Protein AF-W6NGC0-F1 (afdb_monomer_lite)

InterPro domains:
  IPR055510 Domain of unknown function DUF7083 [PF23309] (3-49)

Sequence (154 aa):
MGEAKKTRLLVAALDAASHTRFVRHILPKEPRDLNWTDTVETLKTLLGTKKSVFRRRFECFRTNFSPNEDIDNFVNLLMARALKANFKDIRKDTLECLALVFAFQAPELADYRVRFLRKLDEDERTTVDDLAREYHAWKSVKDDSKIVEAANSP

Radius of gyration: 22.55 Å; chains: 1; bounding box: 47×44×61 Å

pLDDT: mean 93.12, std 5.52, range [62.03, 98.12]

Structure (mmCIF, N/CA/C/O backbone):
data_AF-W6NGC0-F1
#
_entry.id   AF-W6NGC0-F1
#
loop_
_atom_site.group_PDB
_atom_site.id
_atom_site.type_symbol
_atom_site.label_atom_id
_atom_site.label_alt_id
_atom_site.label_comp_id
_atom_site.label_asym_id
_atom_site.label_entity_id
_atom_site.label_seq_id
_atom_site.pdbx_PDB_ins_code
_atom_site.Cartn_x
_atom_site.Cartn_y
_atom_site.Cartn_z
_atom_site.occupancy
_atom_site.B_iso_or_equiv
_atom_site.auth_seq_id
_atom_site.auth_comp_id
_atom_site.auth_asym_id
_atom_site.auth_atom_id
_atom_site.pdbx_PDB_model_num
ATOM 1 N N . MET A 1 1 ? -16.955 8.806 32.583 1.00 62.19 1 MET A N 1
ATOM 2 C CA . MET A 1 1 ? -17.347 7.407 32.280 1.00 62.19 1 MET A CA 1
ATOM 3 C C . MET A 1 1 ? -16.136 6.517 32.525 1.00 62.19 1 MET A C 1
ATOM 5 O O . MET A 1 1 ? -15.090 6.847 31.992 1.00 62.19 1 MET A O 1
ATOM 9 N N . GLY A 1 2 ? -16.230 5.467 33.350 1.00 86.94 2 GLY A N 1
ATOM 10 C CA . GLY A 1 2 ? -15.073 4.605 33.650 1.00 86.94 2 GLY A CA 1
ATOM 11 C C . GLY A 1 2 ? -14.610 3.787 32.438 1.00 86.94 2 GLY A C 1
ATOM 12 O O . GLY A 1 2 ? -15.443 3.387 31.620 1.00 86.94 2 GLY A O 1
ATOM 13 N N . GLU A 1 3 ? -13.306 3.521 32.328 1.00 86.88 3 GLU A N 1
ATOM 14 C CA . GLU A 1 3 ? -12.702 2.849 31.164 1.00 86.88 3 GLU A CA 1
ATOM 15 C C . GLU A 1 3 ? -13.341 1.493 30.854 1.00 86.88 3 GLU A C 1
ATOM 17 O O . GLU A 1 3 ? -13.727 1.249 29.716 1.00 86.88 3 GLU A O 1
ATOM 22 N N . ALA A 1 4 ? -13.610 0.666 31.868 1.00 87.75 4 ALA A N 1
ATOM 23 C CA . ALA A 1 4 ? -14.286 -0.619 31.679 1.00 87.75 4 ALA A CA 1
ATOM 24 C C . ALA A 1 4 ? -15.688 -0.485 31.049 1.00 87.75 4 ALA A C 1
ATOM 26 O O . ALA A 1 4 ? -16.156 -1.373 30.338 1.00 87.75 4 ALA A O 1
ATOM 27 N N . LYS A 1 5 ? -16.411 0.616 31.306 1.00 90.62 5 LYS A N 1
ATOM 28 C CA . LYS A 1 5 ? -17.697 0.890 30.638 1.00 90.62 5 LYS A CA 1
ATOM 29 C C . LYS A 1 5 ? -17.472 1.311 29.182 1.00 90.62 5 LYS A C 1
ATOM 31 O O . LYS A 1 5 ? -18.233 0.896 28.317 1.00 90.62 5 LYS A O 1
ATOM 36 N N . LYS A 1 6 ? -16.419 2.085 28.907 1.00 92.56 6 LYS A N 1
ATOM 37 C CA . LYS A 1 6 ? -16.023 2.508 27.554 1.00 92.56 6 LYS A CA 1
ATOM 38 C C . LYS A 1 6 ? -15.643 1.319 26.674 1.00 92.56 6 LYS A C 1
ATOM 40 O O . LYS A 1 6 ? -16.157 1.212 25.566 1.00 92.56 6 LYS A O 1
ATOM 45 N N . THR A 1 7 ? -14.838 0.399 27.198 1.00 93.69 7 THR A N 1
ATOM 46 C CA . THR A 1 7 ? -14.450 -0.836 26.507 1.00 93.69 7 THR A CA 1
ATOM 47 C C . THR A 1 7 ? -15.666 -1.687 26.157 1.00 93.69 7 THR A C 1
ATOM 49 O O . THR A 1 7 ? -15.845 -2.057 25.001 1.00 93.69 7 THR A O 1
ATOM 52 N N . ARG A 1 8 ? -16.567 -1.919 27.123 1.00 92.25 8 ARG A N 1
ATOM 53 C CA . ARG A 1 8 ? -17.801 -2.689 26.890 1.00 92.25 8 ARG A CA 1
ATOM 54 C C . ARG A 1 8 ? -18.704 -2.060 25.831 1.00 92.25 8 ARG A C 1
ATOM 56 O O . ARG A 1 8 ? -19.224 -2.782 24.991 1.00 92.25 8 ARG A O 1
ATOM 63 N N . LEU A 1 9 ? -18.870 -0.734 25.848 1.00 94.25 9 LEU A N 1
ATOM 64 C CA . LEU A 1 9 ? -19.663 -0.040 24.827 1.00 94.25 9 LEU A CA 1
ATOM 65 C C . LEU A 1 9 ? -19.036 -0.147 23.433 1.00 94.25 9 LEU A C 1
ATOM 67 O O . LEU A 1 9 ? -19.767 -0.339 22.470 1.00 94.25 9 LEU A O 1
ATOM 71 N N . LEU A 1 10 ? -17.706 -0.066 23.318 1.00 94.75 10 LEU A N 1
ATOM 72 C CA . LEU A 1 10 ? -17.019 -0.244 22.036 1.00 94.75 10 LEU A CA 1
ATOM 73 C C . LEU A 1 10 ? -17.232 -1.653 21.471 1.00 94.75 10 LEU A C 1
ATOM 75 O O . LEU A 1 10 ? -17.567 -1.790 20.299 1.00 94.75 10 LEU A O 1
ATOM 79 N N . VAL A 1 11 ? -17.075 -2.689 22.300 1.00 94.50 11 VAL A N 1
ATOM 80 C CA . VAL A 1 11 ? -17.291 -4.083 21.876 1.00 94.50 11 VAL A CA 1
ATOM 81 C C . VAL A 1 11 ? -18.755 -4.328 21.499 1.00 94.50 11 VAL A C 1
ATOM 83 O O . VAL A 1 11 ? -19.024 -4.989 20.502 1.00 94.50 11 VAL A O 1
ATOM 86 N N . ALA A 1 12 ? -19.704 -3.758 22.248 1.00 94.38 12 ALA A N 1
ATOM 87 C CA . ALA A 1 12 ? -21.133 -3.881 21.960 1.00 94.38 12 ALA A CA 1
ATOM 88 C C . ALA A 1 12 ? -21.572 -3.149 20.678 1.00 94.38 12 ALA A C 1
ATOM 90 O O . ALA A 1 12 ? -22.610 -3.481 20.117 1.00 94.38 12 ALA A O 1
ATOM 91 N N . ALA A 1 13 ? -20.800 -2.162 20.213 1.00 95.50 13 ALA A N 1
ATOM 92 C CA . ALA A 1 13 ? -21.075 -1.432 18.976 1.00 95.50 13 ALA A CA 1
ATOM 93 C C . ALA A 1 13 ? -20.630 -2.186 17.708 1.00 95.50 13 ALA A C 1
ATOM 95 O O . ALA A 1 13 ? -20.904 -1.727 16.600 1.00 95.50 13 ALA A O 1
ATOM 96 N N . LEU A 1 14 ? -19.925 -3.313 17.851 1.00 95.25 14 LEU A N 1
ATOM 97 C CA . LEU A 1 14 ? -19.519 -4.141 16.720 1.00 95.25 14 LEU A CA 1
ATOM 98 C C . LEU A 1 14 ? -20.733 -4.850 16.115 1.00 95.25 14 LEU A C 1
ATOM 100 O O . LEU A 1 14 ? -21.579 -5.382 16.833 1.00 95.25 14 LEU A O 1
ATOM 104 N N . ASP A 1 15 ? -20.777 -4.930 14.786 1.00 96.00 15 ASP A N 1
ATOM 105 C CA . ASP A 1 15 ? -21.718 -5.819 14.110 1.00 96.00 15 ASP A CA 1
ATOM 106 C C . ASP A 1 15 ? -21.440 -7.292 14.472 1.00 96.00 15 ASP A C 1
ATOM 108 O O . ASP A 1 15 ? -20.358 -7.651 14.949 1.00 96.00 15 ASP A O 1
ATOM 112 N N . ALA A 1 16 ? -22.411 -8.172 14.223 1.00 96.31 16 ALA A N 1
ATOM 113 C CA . ALA A 1 16 ? -22.324 -9.577 14.617 1.00 96.31 16 ALA A CA 1
ATOM 114 C C . ALA A 1 16 ? -21.097 -10.311 14.034 1.00 96.31 16 ALA A C 1
ATOM 116 O O . ALA A 1 16 ? -20.497 -11.152 14.716 1.00 96.31 16 ALA A O 1
ATOM 117 N N . ALA A 1 17 ? -20.691 -9.994 12.799 1.00 95.50 17 ALA A N 1
ATOM 118 C CA . ALA A 1 17 ? -19.551 -10.632 12.147 1.00 95.50 17 ALA A CA 1
ATOM 119 C C . ALA A 1 17 ? -18.226 -10.142 12.750 1.00 95.50 17 ALA A C 1
ATOM 121 O O . ALA A 1 17 ? -17.364 -10.954 13.107 1.00 95.50 17 ALA A O 1
ATOM 122 N N . SER A 1 18 ? -18.089 -8.828 12.933 1.00 95.12 18 SER A N 1
ATOM 123 C CA . SER A 1 18 ? -16.942 -8.194 13.585 1.00 95.12 18 SER A CA 1
ATOM 124 C C . SER A 1 18 ? -16.792 -8.654 15.036 1.00 95.12 18 SER A C 1
ATOM 126 O O . SER A 1 18 ? -15.690 -9.018 15.450 1.00 95.12 18 SER A O 1
ATOM 128 N N . HIS A 1 19 ? -17.895 -8.730 15.786 1.00 95.88 19 HIS A N 1
ATOM 129 C CA . HIS A 1 19 ? -17.912 -9.227 17.160 1.00 95.88 19 HIS A CA 1
ATOM 130 C C . HIS A 1 19 ? -17.465 -10.692 17.237 1.00 95.88 19 HIS A C 1
ATOM 132 O O . HIS A 1 19 ? -16.584 -11.034 18.022 1.00 95.88 19 HIS A O 1
ATOM 138 N N . THR A 1 20 ? -18.007 -11.563 16.379 1.00 95.81 20 THR A N 1
ATOM 139 C CA . THR A 1 20 ? -17.611 -12.981 16.324 1.00 95.81 20 THR A CA 1
ATOM 140 C C . THR A 1 20 ? -16.119 -13.133 16.037 1.00 95.81 20 THR A C 1
ATOM 142 O O . THR A 1 20 ? -15.432 -13.932 16.676 1.00 95.81 20 THR A O 1
ATOM 145 N N . ARG A 1 21 ? -15.592 -12.352 15.088 1.00 95.81 21 ARG A N 1
ATOM 146 C CA . ARG A 1 21 ? -14.167 -12.366 14.747 1.00 95.81 21 ARG A CA 1
ATOM 147 C C . ARG A 1 21 ? -13.300 -11.856 15.899 1.00 95.81 21 ARG A C 1
ATOM 149 O O . ARG A 1 21 ? -12.252 -12.442 16.151 1.00 95.81 21 ARG A O 1
ATOM 156 N N . PHE A 1 22 ? -13.748 -10.817 16.601 1.00 96.50 22 PHE A N 1
ATOM 157 C CA . PHE A 1 22 ? -13.085 -10.283 17.788 1.00 96.50 22 PHE A CA 1
ATOM 158 C C . PHE A 1 22 ? -13.010 -11.321 18.910 1.00 96.50 22 PHE A C 1
ATOM 160 O O . PHE A 1 22 ? -11.909 -11.659 19.333 1.00 96.50 22 PHE A O 1
ATOM 167 N N . VAL A 1 23 ? -14.145 -11.903 19.315 1.00 95.75 23 VAL A N 1
ATOM 168 C CA . VAL A 1 23 ? -14.203 -12.914 20.387 1.00 95.75 23 VAL A CA 1
ATOM 169 C C . VAL A 1 23 ? -13.328 -14.125 20.065 1.00 95.75 23 VAL A C 1
ATOM 171 O O . VAL A 1 23 ? -12.592 -14.588 20.927 1.00 95.75 23 VAL A O 1
ATOM 174 N N . ARG A 1 24 ? -13.342 -14.612 18.816 1.00 96.25 24 ARG A N 1
ATOM 175 C CA . ARG A 1 24 ? -12.481 -15.733 18.397 1.00 96.25 24 ARG A CA 1
ATOM 176 C C . ARG A 1 24 ? -10.991 -15.403 18.466 1.00 96.25 24 ARG A C 1
ATOM 178 O O . ARG A 1 24 ? -10.200 -16.287 18.769 1.00 96.25 24 ARG A O 1
ATOM 185 N N . HIS A 1 25 ? -10.605 -14.167 18.156 1.00 95.44 25 HIS A N 1
ATOM 186 C CA . HIS A 1 25 ? -9.200 -13.761 18.129 1.00 95.44 25 HIS A CA 1
ATOM 187 C C . HIS A 1 25 ? -8.589 -13.627 19.527 1.00 95.44 25 HIS A C 1
ATOM 189 O O . HIS A 1 25 ? -7.397 -13.854 19.688 1.00 95.44 25 HIS A O 1
ATOM 195 N N . ILE A 1 26 ? -9.395 -13.261 20.525 1.00 96.00 26 ILE A N 1
ATOM 196 C CA . ILE A 1 26 ? -8.915 -13.013 21.893 1.00 96.00 26 ILE A CA 1
ATOM 197 C C . ILE A 1 26 ? -8.898 -14.271 22.767 1.00 96.00 26 ILE A C 1
ATOM 199 O O . ILE A 1 26 ? -8.437 -14.205 23.906 1.00 96.00 26 ILE A O 1
ATOM 203 N N . LEU A 1 27 ? -9.385 -15.408 22.254 1.00 96.12 27 LEU A N 1
ATOM 204 C CA . LEU A 1 27 ? -9.376 -16.674 22.980 1.00 96.12 27 LEU A CA 1
ATOM 205 C C . LEU A 1 27 ? -7.963 -16.999 23.502 1.00 96.12 27 LEU A C 1
ATOM 207 O O . LEU A 1 27 ? -6.981 -16.797 22.785 1.00 96.12 27 LEU A O 1
ATOM 211 N N . PRO A 1 28 ? -7.844 -17.517 24.739 1.00 95.69 28 PRO A N 1
ATOM 212 C CA . PRO A 1 28 ? -8.928 -17.969 25.620 1.00 95.69 28 PRO A CA 1
ATOM 213 C C . PRO A 1 28 ? -9.582 -16.867 26.483 1.00 95.69 28 PRO A C 1
ATOM 215 O O . PRO A 1 28 ? -10.416 -17.197 27.319 1.00 95.69 28 PRO A O 1
ATOM 218 N N . LYS A 1 29 ? -9.218 -15.586 26.321 1.00 95.56 29 LYS A N 1
ATOM 219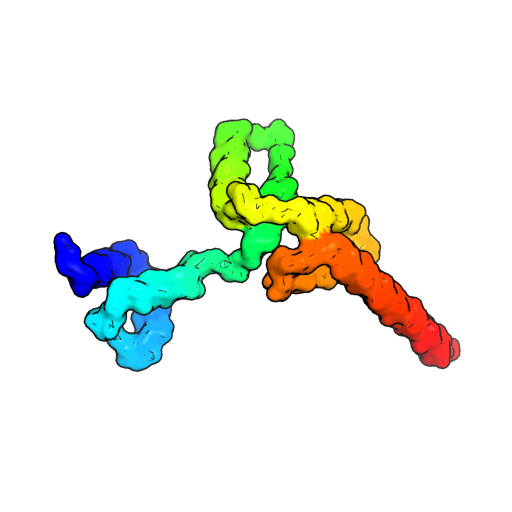 C CA . LYS A 1 29 ? -9.797 -14.472 27.096 1.00 95.56 29 LYS A CA 1
ATOM 220 C C . LYS A 1 29 ? -11.224 -14.148 26.647 1.00 95.56 29 LYS A C 1
ATOM 222 O O . LYS A 1 29 ? -11.596 -14.375 25.495 1.00 95.56 29 LYS A O 1
ATOM 227 N N . GLU A 1 30 ? -11.993 -13.522 27.529 1.00 92.88 30 GLU A N 1
ATOM 228 C CA . GLU A 1 30 ? -13.276 -12.905 27.206 1.00 92.88 30 GLU A CA 1
ATOM 229 C C . GLU A 1 30 ? -13.145 -11.387 26.984 1.00 92.88 30 GLU A C 1
ATOM 231 O O . GLU A 1 30 ? -12.229 -10.749 27.508 1.00 92.88 30 GLU A O 1
ATOM 236 N N . PRO A 1 31 ? -14.097 -10.739 26.280 1.00 90.88 31 PRO A N 1
ATOM 237 C CA . PRO A 1 31 ? -14.080 -9.286 26.088 1.00 90.88 31 PRO A CA 1
ATOM 238 C C . PRO A 1 31 ? -14.008 -8.466 27.380 1.00 90.88 31 PRO A C 1
ATOM 240 O O . PRO A 1 31 ? -13.518 -7.339 27.370 1.00 90.88 31 PRO A O 1
ATOM 243 N N . ARG A 1 32 ? -14.516 -9.012 28.493 1.00 90.06 32 ARG A N 1
ATOM 244 C CA . ARG A 1 32 ? -14.494 -8.358 29.808 1.00 90.06 32 ARG A CA 1
ATOM 245 C C . ARG A 1 32 ? -13.102 -8.335 30.448 1.00 90.06 32 ARG A C 1
ATOM 247 O O . ARG A 1 32 ? -12.884 -7.523 31.343 1.00 90.06 32 ARG A O 1
ATOM 254 N N . ASP A 1 33 ? -12.199 -9.198 29.985 1.00 91.88 33 ASP A N 1
ATOM 255 C CA . ASP A 1 33 ? -10.844 -9.357 30.521 1.00 91.88 33 ASP A CA 1
ATOM 256 C C . ASP A 1 33 ? -9.849 -8.381 29.875 1.00 91.88 33 ASP A C 1
ATOM 258 O O . ASP A 1 33 ? -8.716 -8.243 30.334 1.00 91.88 33 ASP A O 1
ATOM 262 N N . LEU A 1 34 ? -10.252 -7.706 28.794 1.00 93.69 34 LEU A N 1
ATOM 263 C CA . LEU A 1 34 ? -9.422 -6.748 28.071 1.00 93.69 34 LEU A CA 1
ATOM 264 C C . LEU A 1 34 ? -9.618 -5.333 28.616 1.00 93.69 34 LEU A C 1
ATOM 266 O O . LEU A 1 34 ? -10.736 -4.868 28.855 1.00 93.69 34 LEU A O 1
ATOM 270 N N . ASN A 1 35 ? -8.512 -4.603 28.744 1.00 94.38 35 ASN A N 1
ATOM 271 C CA . ASN A 1 35 ? -8.553 -3.166 28.990 1.00 94.38 35 ASN A CA 1
ATOM 272 C C . ASN A 1 35 ? -8.861 -2.398 27.683 1.00 94.38 35 ASN A C 1
ATOM 274 O O . ASN A 1 35 ? -9.006 -2.978 26.601 1.00 94.38 35 ASN A O 1
ATOM 278 N N . TRP A 1 36 ? -9.006 -1.074 27.781 1.00 94.38 36 TRP A N 1
ATOM 279 C CA . TRP A 1 36 ? -9.294 -0.219 26.625 1.00 94.38 36 TRP A CA 1
ATOM 280 C C . TRP A 1 36 ? -8.219 -0.311 25.532 1.00 94.38 36 TRP A C 1
ATOM 282 O O . TRP A 1 36 ? -8.554 -0.488 24.361 1.00 94.38 36 TRP A O 1
ATOM 292 N N . THR A 1 37 ? -6.946 -0.210 25.911 1.00 95.81 37 THR A N 1
ATOM 293 C CA . THR A 1 37 ? -5.799 -0.233 24.996 1.00 95.81 37 THR A CA 1
ATOM 294 C C . THR A 1 37 ? -5.736 -1.546 24.222 1.00 95.81 37 THR A C 1
ATOM 296 O O . THR A 1 37 ? -5.770 -1.513 22.991 1.00 95.81 37 THR A O 1
ATOM 299 N N . ASP A 1 38 ? -5.770 -2.684 24.919 1.00 95.19 38 ASP A N 1
ATOM 300 C CA . ASP A 1 38 ? -5.695 -4.018 24.311 1.00 95.19 38 ASP A CA 1
ATOM 301 C C . ASP A 1 38 ? -6.882 -4.266 23.367 1.00 95.19 38 ASP A C 1
ATOM 303 O O . ASP A 1 38 ? -6.735 -4.839 22.284 1.00 95.19 38 ASP A O 1
ATOM 307 N N . THR A 1 39 ? -8.076 -3.799 23.753 1.00 95.75 39 THR A N 1
ATOM 308 C CA . THR A 1 39 ? -9.284 -3.908 22.922 1.00 95.75 39 THR A CA 1
ATOM 309 C C . THR A 1 39 ? -9.136 -3.103 21.636 1.00 95.75 39 TH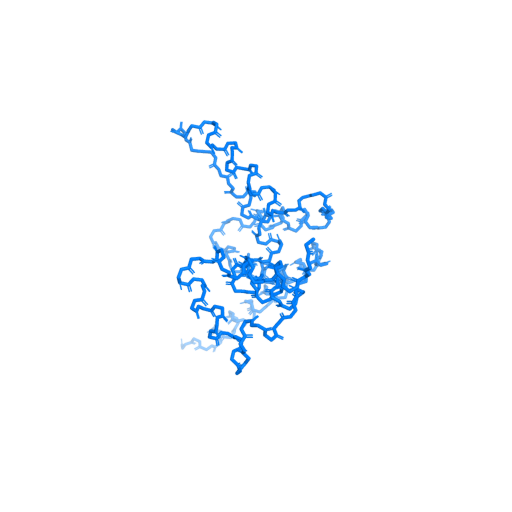R A C 1
ATOM 311 O O . THR A 1 39 ? -9.398 -3.616 20.548 1.00 95.75 39 THR A O 1
ATOM 314 N N . VAL A 1 40 ? -8.702 -1.843 21.738 1.00 95.06 40 VAL A N 1
ATOM 315 C CA . VAL A 1 40 ? -8.507 -0.971 20.573 1.00 95.06 40 VAL A CA 1
ATOM 316 C C . VAL A 1 40 ? -7.420 -1.520 19.654 1.00 95.06 40 VAL A C 1
ATOM 318 O O . VAL A 1 40 ? -7.597 -1.502 18.437 1.00 95.06 40 VAL A O 1
ATOM 321 N N . GLU A 1 41 ? -6.313 -2.015 20.200 1.00 94.69 41 GLU A N 1
ATOM 322 C CA . GLU A 1 41 ? -5.230 -2.610 19.416 1.00 94.69 41 GLU A CA 1
ATOM 323 C C . GLU A 1 41 ? -5.687 -3.877 18.690 1.00 94.69 41 GLU A C 1
ATOM 325 O O . GLU A 1 41 ? -5.499 -4.000 17.480 1.00 94.69 41 GLU A O 1
ATOM 330 N N . THR A 1 42 ? -6.407 -4.761 19.381 1.00 95.12 42 THR A N 1
ATOM 331 C CA . THR A 1 42 ? -6.995 -5.959 18.771 1.00 95.12 42 THR A CA 1
ATOM 332 C C . THR A 1 42 ? -7.939 -5.599 17.622 1.00 95.12 42 THR A C 1
ATOM 334 O O . THR A 1 42 ? -7.864 -6.171 16.532 1.00 95.12 42 THR A O 1
ATOM 337 N N . LEU A 1 43 ? -8.816 -4.613 17.827 1.00 94.88 43 LEU A N 1
ATOM 338 C CA . LEU A 1 43 ? -9.740 -4.159 16.789 1.00 94.88 43 LEU A CA 1
ATOM 339 C C . LEU A 1 43 ? -9.012 -3.510 15.610 1.00 94.88 43 LEU A C 1
ATOM 341 O O . LEU A 1 43 ? -9.377 -3.770 14.464 1.00 94.88 43 LEU A O 1
ATOM 345 N N . LYS A 1 44 ? -7.953 -2.728 15.852 1.00 92.25 44 LYS A N 1
ATOM 346 C CA . LYS A 1 44 ? -7.088 -2.200 14.785 1.00 92.25 44 LYS A CA 1
ATOM 347 C C . LYS A 1 44 ? -6.435 -3.326 13.987 1.00 92.25 44 LYS A C 1
ATOM 349 O O . LYS A 1 44 ? -6.399 -3.243 12.766 1.00 92.25 44 LYS A O 1
ATOM 354 N N . THR A 1 45 ? -5.985 -4.392 14.633 1.00 90.81 45 THR A N 1
ATOM 355 C CA . THR A 1 45 ? -5.393 -5.549 13.946 1.00 90.81 45 THR A CA 1
ATOM 356 C C . THR A 1 45 ? -6.419 -6.305 13.096 1.00 90.81 45 THR A C 1
ATOM 358 O O . THR A 1 45 ? -6.120 -6.746 11.983 1.00 90.81 45 THR A O 1
ATOM 361 N N . LEU A 1 46 ? -7.654 -6.448 13.583 1.00 92.56 46 LEU A N 1
ATOM 362 C CA . LEU A 1 46 ? -8.698 -7.207 12.889 1.00 92.56 46 LEU A CA 1
ATOM 363 C C . LEU A 1 46 ? -9.385 -6.426 11.765 1.00 92.56 46 LEU A C 1
ATOM 365 O O . LEU A 1 46 ? -9.651 -6.998 10.699 1.00 92.56 46 LEU A O 1
ATOM 369 N N . LEU A 1 47 ? -9.700 -5.158 12.024 1.00 89.06 47 LEU A N 1
ATOM 370 C CA . LEU A 1 47 ? -10.543 -4.301 11.184 1.00 89.06 47 LEU A CA 1
ATOM 371 C C . LEU A 1 47 ? -9.750 -3.191 10.487 1.00 89.06 47 LEU A C 1
ATOM 373 O O . LEU A 1 47 ? -10.240 -2.581 9.538 1.00 89.06 47 LEU A O 1
ATOM 377 N N . GLY A 1 48 ? -8.534 -2.908 10.952 1.00 85.88 48 GLY A N 1
ATOM 378 C CA . GLY A 1 48 ? -7.661 -1.923 10.335 1.00 85.88 48 GLY A CA 1
ATOM 379 C C . GLY A 1 48 ? -7.164 -2.362 8.963 1.00 85.88 48 GLY A C 1
ATOM 380 O O . GLY A 1 48 ? -7.221 -3.525 8.557 1.00 85.88 48 GLY A O 1
ATOM 381 N N . THR A 1 49 ? -6.661 -1.384 8.216 1.00 84.81 49 THR A N 1
ATOM 382 C CA . THR A 1 49 ? -6.073 -1.639 6.903 1.00 84.81 49 THR A CA 1
ATOM 383 C C . THR A 1 49 ? -4.782 -2.441 7.044 1.00 84.81 49 THR A C 1
ATOM 385 O O . THR A 1 49 ? -3.873 -2.044 7.765 1.00 84.81 49 THR A O 1
ATOM 388 N N . LYS A 1 50 ? -4.674 -3.540 6.292 1.00 84.75 50 LYS A N 1
ATOM 389 C CA . LYS A 1 50 ? -3.425 -4.306 6.159 1.00 84.75 50 LYS A CA 1
ATOM 390 C C . LYS A 1 50 ? -2.442 -3.685 5.164 1.00 84.75 50 LYS A C 1
ATOM 392 O O . LYS A 1 50 ? -1.318 -4.151 5.041 1.00 84.75 50 LYS A O 1
ATOM 397 N N . LYS A 1 51 ? -2.871 -2.669 4.407 1.00 88.56 51 LYS A N 1
ATOM 398 C CA . LYS A 1 51 ? -2.013 -1.991 3.427 1.00 88.56 51 LYS A CA 1
ATOM 399 C C . LYS A 1 51 ? -0.993 -1.131 4.159 1.00 88.56 51 LYS A C 1
ATOM 401 O O . LYS A 1 51 ? -1.404 -0.370 5.037 1.00 88.56 51 LYS A O 1
ATOM 406 N N . SER A 1 52 ? 0.269 -1.179 3.744 1.00 89.25 52 SER A N 1
ATOM 407 C CA . SER A 1 52 ? 1.320 -0.267 4.210 1.00 89.25 52 SER A CA 1
ATOM 408 C C . SER A 1 52 ? 0.943 1.203 3.967 1.00 89.25 52 SER A C 1
ATOM 410 O O . SER A 1 52 ? 0.044 1.522 3.175 1.00 89.25 52 SER A O 1
ATOM 412 N N . VAL A 1 53 ? 1.630 2.128 4.640 1.00 89.75 53 VAL A N 1
ATOM 413 C CA . VAL A 1 53 ? 1.474 3.568 4.378 1.00 89.75 53 VAL A CA 1
ATOM 414 C C . VAL A 1 53 ? 1.826 3.880 2.921 1.00 89.75 53 VAL A C 1
ATOM 416 O O . VAL A 1 53 ? 1.071 4.585 2.245 1.00 89.75 53 VAL A O 1
ATOM 419 N N . PHE A 1 54 ? 2.921 3.305 2.414 1.00 90.69 54 PHE A N 1
ATOM 420 C CA . PHE A 1 54 ? 3.350 3.472 1.029 1.00 90.69 54 PHE A CA 1
ATOM 421 C C . PHE A 1 54 ? 2.264 3.037 0.039 1.00 90.69 54 PHE A C 1
ATOM 423 O O . PHE A 1 54 ? 1.888 3.804 -0.850 1.00 90.69 54 PHE A O 1
ATOM 430 N N . ARG A 1 55 ? 1.674 1.852 0.230 1.00 91.31 55 ARG A N 1
ATOM 431 C CA . ARG A 1 55 ? 0.629 1.333 -0.657 1.00 91.31 55 ARG A CA 1
ATOM 432 C C . ARG A 1 55 ? -0.591 2.247 -0.707 1.00 91.31 55 ARG A C 1
ATOM 434 O O . ARG A 1 55 ? -1.160 2.443 -1.779 1.00 91.31 55 ARG A O 1
ATOM 441 N N . ARG A 1 56 ? -0.984 2.833 0.428 1.00 93.81 56 ARG A N 1
ATOM 442 C CA . ARG A 1 56 ? -2.093 3.802 0.481 1.00 93.81 56 ARG A CA 1
ATOM 443 C C . ARG A 1 56 ? -1.766 5.082 -0.292 1.00 93.81 56 ARG A C 1
ATOM 445 O O . ARG A 1 56 ? -2.633 5.582 -1.004 1.00 93.81 56 ARG A O 1
ATOM 452 N N . ARG A 1 57 ? -0.524 5.572 -0.208 1.00 94.06 57 ARG A N 1
ATOM 453 C CA . ARG A 1 57 ? -0.035 6.721 -0.995 1.00 94.06 57 ARG A CA 1
ATOM 454 C C . ARG A 1 57 ? -0.047 6.416 -2.490 1.00 94.06 57 ARG A C 1
ATOM 456 O O . ARG A 1 57 ? -0.620 7.182 -3.259 1.00 94.06 57 ARG A O 1
ATOM 463 N N . PHE A 1 58 ? 0.501 5.268 -2.885 1.00 92.00 58 PHE A N 1
ATOM 464 C CA . PHE A 1 58 ? 0.512 4.814 -4.274 1.00 92.00 58 PHE A CA 1
ATOM 465 C C . PHE A 1 58 ? -0.905 4.710 -4.860 1.00 92.00 58 PHE A C 1
ATOM 467 O O . PHE A 1 58 ? -1.174 5.228 -5.939 1.00 92.00 58 PHE A O 1
ATOM 474 N N . GLU A 1 59 ? -1.842 4.092 -4.136 1.00 92.19 59 GLU A N 1
ATOM 475 C CA . GLU A 1 59 ? -3.238 3.981 -4.579 1.00 92.19 59 GLU A CA 1
ATOM 476 C C . GLU A 1 59 ? -3.953 5.333 -4.665 1.00 92.19 59 GLU A C 1
ATOM 478 O O . GLU A 1 59 ? -4.790 5.519 -5.548 1.00 92.19 59 GLU A O 1
ATOM 483 N N . CYS A 1 60 ? -3.623 6.276 -3.778 1.00 94.81 60 CYS A N 1
ATOM 484 C CA . CYS A 1 60 ? -4.143 7.635 -3.860 1.00 94.81 60 CYS A CA 1
ATOM 485 C C . CYS A 1 60 ? -3.696 8.311 -5.162 1.00 94.81 60 CYS A C 1
ATOM 487 O O . CYS A 1 60 ? -4.546 8.788 -5.904 1.00 94.81 60 CYS A O 1
ATOM 489 N N . PHE A 1 61 ? -2.400 8.273 -5.489 1.00 90.75 61 PHE A N 1
ATOM 490 C CA . PHE A 1 61 ? -1.875 8.860 -6.730 1.00 90.75 61 PHE A CA 1
ATOM 491 C C . PHE A 1 61 ? -2.354 8.154 -8.000 1.00 90.75 61 PHE A C 1
ATOM 493 O O . PHE A 1 61 ? -2.493 8.788 -9.037 1.00 90.75 61 PHE A O 1
ATOM 500 N N . ARG A 1 62 ? -2.651 6.852 -7.931 1.00 91.88 62 ARG A N 1
ATOM 501 C CA . ARG A 1 62 ? -3.198 6.088 -9.065 1.00 91.88 62 ARG A CA 1
ATOM 502 C C . ARG A 1 62 ? -4.700 6.324 -9.292 1.00 91.88 62 ARG A C 1
ATOM 504 O O . ARG A 1 62 ? -5.308 5.650 -10.121 1.00 91.88 62 ARG A O 1
ATOM 511 N N . THR A 1 63 ? -5.333 7.186 -8.500 1.00 93.38 63 THR A N 1
ATOM 512 C CA . THR A 1 63 ? -6.749 7.517 -8.668 1.00 93.38 63 THR A CA 1
ATOM 513 C C . THR A 1 63 ? -6.903 8.416 -9.892 1.00 93.38 63 THR A C 1
ATOM 515 O O . THR A 1 63 ? -6.368 9.516 -9.907 1.00 93.38 63 THR A O 1
ATOM 518 N N . ASN A 1 64 ? -7.637 7.945 -10.900 1.00 93.94 64 ASN A N 1
ATOM 519 C CA . ASN A 1 64 ? -7.871 8.672 -12.145 1.00 93.94 64 ASN A CA 1
ATOM 520 C C . ASN A 1 64 ? -9.344 9.042 -12.264 1.00 93.94 64 ASN A C 1
ATOM 522 O O . ASN A 1 64 ? -10.200 8.209 -11.969 1.00 93.94 64 ASN A O 1
ATOM 526 N N . PHE A 1 65 ? -9.603 10.265 -12.717 1.00 96.62 65 PHE A N 1
ATOM 527 C CA . PHE A 1 65 ? -10.942 10.728 -13.057 1.00 96.62 65 PHE A CA 1
ATOM 528 C C . PHE A 1 65 ? -11.385 10.092 -14.377 1.00 96.62 65 PHE A C 1
ATOM 530 O O . PHE A 1 65 ? -10.620 10.086 -15.346 1.00 96.62 65 PHE A O 1
ATOM 537 N N . SER A 1 66 ? -12.600 9.550 -14.422 1.00 95.56 66 SER A N 1
ATOM 538 C CA . SER A 1 66 ? -13.159 8.990 -15.661 1.00 95.56 66 SER A CA 1
ATOM 539 C C . SER A 1 66 ? -13.995 10.037 -16.415 1.00 95.56 66 SER A C 1
ATOM 541 O O . SER A 1 66 ? -14.642 10.853 -15.768 1.00 95.56 66 SER A O 1
ATOM 543 N N . PRO A 1 67 ? -14.074 10.011 -17.763 1.00 95.38 67 PRO A N 1
ATOM 544 C CA . PRO A 1 67 ? -14.772 11.051 -18.538 1.00 95.38 67 PRO A CA 1
ATOM 545 C C . PRO A 1 67 ? -16.246 11.297 -18.171 1.00 95.38 67 PRO A C 1
ATOM 547 O O . PRO A 1 67 ? -16.749 12.389 -18.400 1.00 95.38 67 PRO A O 1
ATOM 550 N N . ASN A 1 68 ? -16.924 10.295 -17.606 1.00 95.69 68 ASN A N 1
ATOM 551 C CA . ASN A 1 68 ? -18.335 10.358 -17.206 1.00 95.69 68 ASN A CA 1
ATOM 552 C C . ASN A 1 68 ? -18.519 10.317 -15.676 1.00 95.69 68 ASN A C 1
ATOM 554 O O . ASN A 1 68 ? -19.607 10.006 -15.196 1.00 95.69 68 ASN A O 1
ATOM 558 N N . GLU A 1 69 ? -17.450 10.518 -14.907 1.00 96.25 69 GLU A N 1
ATOM 559 C CA . GLU A 1 69 ? -17.509 10.515 -13.448 1.00 96.25 69 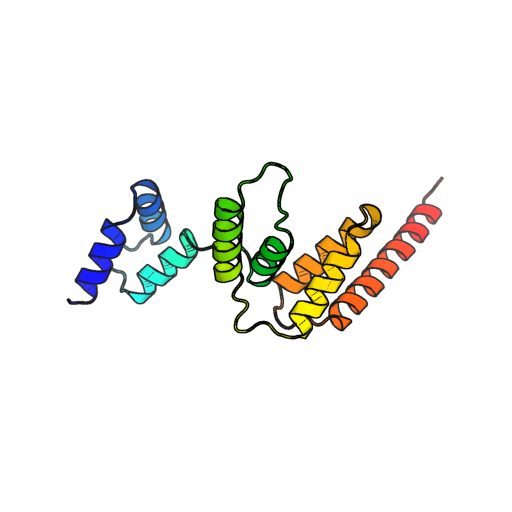GLU A CA 1
ATOM 560 C C . GLU A 1 69 ? -18.025 11.859 -12.926 1.00 96.25 69 GLU A C 1
ATOM 562 O O . GLU A 1 69 ? -17.720 12.919 -13.467 1.00 96.25 69 GLU A O 1
ATOM 567 N N . ASP A 1 70 ? -18.820 11.814 -11.863 1.00 97.75 70 ASP A N 1
ATOM 568 C CA . ASP A 1 70 ? -19.242 13.017 -11.158 1.00 97.75 70 ASP A CA 1
ATOM 569 C C . ASP A 1 70 ? -18.078 13.576 -10.323 1.00 97.75 70 ASP A C 1
ATOM 571 O O . ASP A 1 70 ? -17.429 12.847 -9.563 1.00 97.75 70 ASP A O 1
ATOM 575 N N . ILE A 1 71 ? -17.799 14.873 -10.469 1.00 97.19 71 ILE A N 1
ATOM 576 C CA . 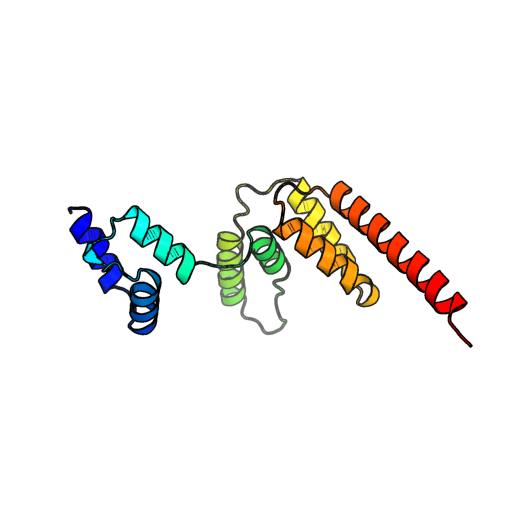ILE A 1 71 ? -16.628 15.502 -9.848 1.00 97.19 71 ILE A CA 1
ATOM 577 C C . ILE A 1 71 ? -16.725 15.544 -8.324 1.00 97.19 71 ILE A C 1
ATOM 579 O O . ILE A 1 71 ? -15.713 15.336 -7.655 1.00 97.19 71 ILE A O 1
ATOM 583 N N . ASP A 1 72 ? -17.918 15.734 -7.761 1.00 97.94 72 ASP A N 1
ATOM 584 C CA . ASP A 1 72 ? -18.096 15.794 -6.311 1.00 97.94 72 ASP A CA 1
ATOM 585 C C . ASP A 1 72 ? -17.845 14.418 -5.684 1.00 97.94 72 ASP A C 1
ATOM 587 O O . ASP A 1 72 ? -17.124 14.293 -4.686 1.00 97.94 72 ASP A O 1
ATOM 591 N N . ASN A 1 73 ? -18.348 13.353 -6.311 1.00 96.69 73 ASN A N 1
ATOM 592 C CA . ASN A 1 73 ? -18.040 11.980 -5.920 1.00 96.69 73 ASN A CA 1
ATOM 593 C C . ASN A 1 73 ? -16.538 11.679 -6.012 1.00 96.69 73 ASN A C 1
ATOM 595 O O . ASN A 1 73 ? -15.968 11.093 -5.082 1.00 96.69 73 ASN A O 1
ATOM 599 N N . PHE A 1 74 ? -15.876 12.113 -7.087 1.00 97.50 74 PHE A N 1
ATOM 600 C CA . PHE A 1 74 ? -14.438 11.918 -7.250 1.00 97.50 74 PHE A CA 1
ATOM 601 C C . PHE A 1 74 ? -13.624 12.668 -6.189 1.00 97.50 74 PHE A C 1
ATOM 603 O O . PHE A 1 74 ? -12.727 12.086 -5.574 1.00 97.50 74 PHE A O 1
ATOM 610 N N . VAL A 1 75 ? -13.939 13.941 -5.933 1.00 97.38 75 VAL A N 1
ATOM 611 C CA . VAL A 1 75 ? -13.258 14.763 -4.922 1.00 97.38 75 VAL A CA 1
ATOM 612 C C . VAL A 1 75 ? -13.420 14.141 -3.538 1.00 97.38 75 VAL A C 1
ATOM 614 O O . VAL A 1 75 ? -12.427 13.968 -2.827 1.00 97.38 75 VAL A O 1
ATOM 617 N N . ASN A 1 76 ? -14.629 13.706 -3.179 1.00 97.31 76 ASN A N 1
ATOM 618 C CA . ASN A 1 76 ? -14.882 13.021 -1.911 1.00 97.31 76 ASN A CA 1
ATOM 619 C C . ASN A 1 76 ? -14.047 11.737 -1.774 1.00 97.31 76 ASN A C 1
ATOM 621 O O . ASN A 1 76 ? -13.435 11.483 -0.728 1.00 97.31 76 ASN A O 1
ATOM 625 N N . LEU A 1 77 ? -13.960 10.941 -2.842 1.00 96.12 77 LEU A N 1
ATOM 626 C CA . LEU A 1 77 ? -13.133 9.738 -2.880 1.00 96.12 77 LEU A CA 1
ATOM 627 C C . LEU A 1 77 ? -11.637 10.057 -2.742 1.00 96.12 77 LEU A C 1
ATOM 629 O O . LEU A 1 77 ? -10.930 9.389 -1.976 1.00 96.12 77 LEU A O 1
ATOM 633 N N . LEU A 1 78 ? -11.152 11.070 -3.461 1.00 96.06 78 LEU A N 1
ATOM 634 C CA . LEU A 1 78 ? -9.763 11.514 -3.420 1.00 96.06 78 LEU A CA 1
ATOM 635 C C . LEU A 1 78 ? -9.388 12.012 -2.021 1.00 96.06 78 LEU A C 1
ATOM 637 O O . LEU A 1 78 ? -8.375 11.575 -1.479 1.00 96.06 78 LEU A O 1
ATOM 641 N N . MET A 1 79 ? -10.226 12.840 -1.393 1.00 95.31 79 MET A N 1
ATOM 642 C CA . MET A 1 79 ? -10.016 13.324 -0.024 1.00 95.31 79 MET A CA 1
ATOM 643 C C . MET A 1 79 ? -9.970 12.169 0.983 1.00 95.31 79 MET A C 1
ATOM 645 O O . MET A 1 79 ? -9.071 12.110 1.827 1.00 95.31 79 MET A O 1
ATOM 649 N N . ALA A 1 80 ? -10.878 11.194 0.863 1.00 94.44 80 ALA A N 1
ATOM 650 C CA . ALA A 1 80 ? -10.881 10.011 1.720 1.00 94.44 80 ALA A CA 1
ATOM 651 C C . ALA A 1 80 ? -9.613 9.151 1.546 1.00 94.44 80 ALA A C 1
ATOM 653 O O . ALA A 1 80 ? -9.093 8.598 2.524 1.00 94.44 80 ALA A O 1
ATOM 654 N N . ARG A 1 81 ? -9.086 9.028 0.319 1.00 94.75 81 ARG A N 1
ATOM 655 C CA . ARG A 1 81 ? -7.812 8.337 0.051 1.00 94.75 81 ARG A CA 1
ATOM 656 C C . ARG A 1 81 ? -6.611 9.131 0.559 1.00 94.75 81 ARG A C 1
ATOM 658 O O . ARG A 1 81 ? -5.741 8.533 1.189 1.00 94.75 81 ARG A O 1
ATOM 665 N N . ALA A 1 82 ? -6.593 10.447 0.367 1.00 93.81 82 ALA A N 1
ATOM 666 C CA . ALA A 1 82 ? -5.525 11.331 0.825 1.00 93.81 82 ALA A CA 1
ATOM 667 C C . ALA A 1 82 ? -5.384 11.313 2.354 1.00 93.81 82 ALA A C 1
ATOM 669 O O . ALA A 1 82 ? -4.270 11.220 2.874 1.00 93.81 82 ALA A O 1
ATOM 670 N N . LEU A 1 83 ? -6.508 11.284 3.079 1.00 92.88 83 LEU A N 1
ATOM 671 C CA . LEU A 1 83 ? -6.511 11.121 4.533 1.00 92.88 83 LEU A CA 1
ATOM 672 C C . LEU A 1 83 ? -5.857 9.795 4.955 1.00 92.88 83 LEU A C 1
ATOM 674 O O . LEU A 1 83 ? -4.999 9.766 5.835 1.00 92.88 83 LEU A O 1
ATOM 678 N N . LYS A 1 84 ? -6.208 8.689 4.288 1.00 91.25 84 LYS A N 1
ATOM 679 C CA . LYS A 1 84 ? -5.624 7.360 4.554 1.00 91.25 84 LYS A CA 1
ATOM 680 C C . LYS A 1 84 ? -4.147 7.264 4.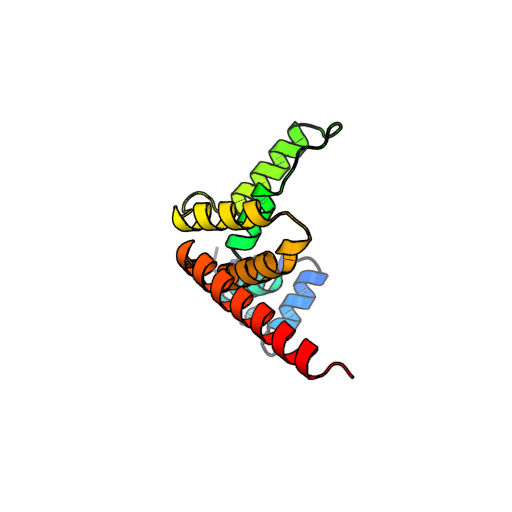153 1.00 91.25 84 LYS A C 1
ATOM 682 O O . LYS A 1 84 ? -3.406 6.476 4.744 1.00 91.25 84 LYS A O 1
ATOM 687 N N . ALA A 1 85 ? -3.718 8.029 3.154 1.00 92.62 85 ALA A N 1
ATOM 688 C CA . ALA A 1 85 ? -2.340 8.076 2.671 1.00 92.62 85 ALA A CA 1
ATOM 689 C C . ALA A 1 85 ? -1.381 8.824 3.617 1.00 92.62 85 ALA A C 1
ATOM 691 O O . ALA A 1 85 ? -0.166 8.665 3.495 1.00 92.62 85 ALA A O 1
ATOM 692 N N . ASN A 1 86 ? -1.915 9.592 4.574 1.00 91.38 86 ASN A N 1
ATOM 693 C CA . ASN A 1 86 ? -1.154 10.388 5.537 1.00 91.38 86 ASN A CA 1
ATOM 694 C C . ASN A 1 86 ? -0.025 11.202 4.871 1.00 91.38 86 ASN A C 1
ATOM 696 O O . ASN A 1 86 ? 1.167 10.947 5.078 1.00 91.38 86 ASN A O 1
ATOM 700 N N . PHE A 1 87 ? -0.414 12.150 4.013 1.00 90.12 87 PHE A N 1
ATOM 701 C CA . PHE A 1 87 ? 0.528 13.009 3.288 1.00 90.12 87 PHE A CA 1
ATOM 702 C C . PHE A 1 87 ? 1.144 14.124 4.132 1.00 90.12 87 PHE A C 1
ATOM 704 O O . PHE A 1 87 ? 2.152 14.683 3.718 1.00 90.12 87 PHE A O 1
ATOM 711 N N . LYS A 1 88 ? 0.576 14.429 5.305 1.00 88.94 88 LYS A N 1
ATOM 712 C CA . LYS A 1 88 ? 1.053 15.507 6.183 1.00 88.94 88 LYS A CA 1
ATOM 713 C C . LYS A 1 88 ? 2.550 15.388 6.499 1.00 88.94 88 LYS A C 1
ATOM 715 O O . LYS A 1 88 ? 3.243 16.396 6.510 1.00 88.94 88 LYS A O 1
ATOM 720 N N . ASP A 1 89 ? 3.027 14.157 6.678 1.00 84.12 89 ASP A N 1
ATOM 721 C CA . ASP A 1 89 ? 4.403 13.849 7.081 1.00 84.12 89 ASP A CA 1
ATOM 722 C C . ASP A 1 89 ? 5.151 13.052 5.995 1.00 84.12 89 ASP A C 1
ATOM 724 O O . ASP A 1 89 ? 5.925 12.135 6.283 1.00 84.12 89 ASP A O 1
ATOM 728 N N . ILE A 1 90 ? 4.866 13.313 4.713 1.00 91.69 90 ILE A N 1
ATOM 729 C CA . ILE A 1 90 ? 5.556 12.615 3.624 1.00 91.69 90 ILE A CA 1
ATOM 730 C C . ILE A 1 90 ? 6.999 13.118 3.476 1.00 91.69 90 ILE A C 1
ATOM 732 O O . ILE A 1 90 ? 7.252 14.320 3.416 1.00 91.69 90 ILE A O 1
ATOM 736 N N . ARG A 1 91 ? 7.961 12.190 3.391 1.00 93.94 91 ARG A N 1
ATOM 737 C CA . ARG A 1 91 ? 9.358 12.536 3.101 1.00 93.94 91 ARG A CA 1
ATOM 738 C C . ARG A 1 91 ? 9.556 12.798 1.613 1.00 93.94 91 ARG A C 1
ATOM 740 O O . ARG A 1 91 ? 8.913 12.161 0.777 1.00 93.94 91 ARG A O 1
ATOM 747 N N . LYS A 1 92 ? 10.538 13.644 1.295 1.00 95.25 92 LYS A N 1
ATOM 748 C CA . LYS A 1 92 ? 11.011 13.858 -0.077 1.00 95.25 92 LYS A CA 1
ATOM 749 C C . LYS A 1 92 ? 11.406 12.536 -0.753 1.00 95.25 92 LYS A C 1
ATOM 751 O O . LYS A 1 92 ? 10.866 12.240 -1.812 1.00 95.25 92 LYS A O 1
ATOM 756 N N . ASP A 1 93 ? 12.213 11.696 -0.100 1.00 95.62 93 ASP A N 1
ATOM 757 C CA . ASP A 1 93 ? 12.644 10.407 -0.677 1.00 95.62 93 ASP A CA 1
ATOM 758 C C . ASP A 1 93 ? 11.457 9.497 -1.018 1.00 95.62 93 ASP A C 1
ATOM 760 O O . ASP A 1 93 ? 11.463 8.792 -2.022 1.00 95.62 93 ASP A O 1
ATOM 764 N N . THR A 1 94 ? 10.396 9.529 -0.202 1.00 94.12 94 THR A N 1
ATOM 765 C CA . THR A 1 94 ? 9.177 8.759 -0.476 1.00 94.12 94 THR A CA 1
ATOM 766 C C . THR A 1 94 ? 8.475 9.248 -1.744 1.00 94.12 94 THR A C 1
ATOM 768 O O . THR A 1 94 ? 7.969 8.426 -2.509 1.00 94.12 94 THR A O 1
ATOM 771 N N . LEU A 1 95 ? 8.431 10.563 -1.979 1.00 94.69 95 LEU A N 1
ATOM 772 C CA . LEU A 1 95 ? 7.880 11.132 -3.213 1.00 94.69 95 LEU A CA 1
ATOM 773 C C . LEU A 1 95 ? 8.724 10.742 -4.432 1.00 94.69 95 LEU A C 1
ATOM 775 O O . LEU A 1 95 ? 8.161 10.351 -5.451 1.00 94.69 95 LEU A O 1
ATOM 779 N N . GLU A 1 96 ? 10.051 10.780 -4.316 1.00 96.56 96 GLU A N 1
ATOM 780 C CA . GLU A 1 96 ? 10.972 10.358 -5.381 1.00 96.56 96 GLU A CA 1
ATOM 781 C C . GLU A 1 96 ? 10.822 8.864 -5.702 1.00 96.56 96 GLU A C 1
ATOM 783 O O . GLU A 1 96 ? 10.741 8.482 -6.869 1.00 96.56 96 GLU A O 1
ATOM 788 N N . CYS A 1 97 ? 10.676 8.017 -4.679 1.00 96.44 97 CYS A N 1
ATOM 789 C CA . CYS A 1 97 ? 10.402 6.592 -4.857 1.00 96.44 97 CYS A CA 1
ATOM 790 C C . CYS A 1 97 ? 9.055 6.344 -5.546 1.00 96.44 97 CYS A C 1
ATOM 792 O O . CYS A 1 97 ? 8.968 5.512 -6.448 1.00 96.44 97 CYS A O 1
ATOM 794 N N . LEU A 1 98 ? 7.998 7.068 -5.155 1.00 94.88 98 LEU A N 1
ATOM 795 C CA . LEU A 1 98 ? 6.700 6.999 -5.833 1.00 94.88 98 LEU A CA 1
ATOM 796 C C . LEU A 1 98 ? 6.829 7.401 -7.304 1.00 94.88 98 LEU A C 1
ATOM 798 O O . LEU A 1 98 ? 6.334 6.679 -8.169 1.00 94.88 98 LEU A O 1
ATOM 802 N N . ALA A 1 99 ? 7.517 8.509 -7.591 1.00 95.75 99 ALA A N 1
ATOM 803 C CA . ALA A 1 99 ? 7.755 8.976 -8.952 1.00 95.75 99 ALA A CA 1
ATOM 804 C C . ALA A 1 99 ? 8.505 7.928 -9.788 1.00 95.75 99 ALA A C 1
ATOM 806 O O . ALA A 1 99 ? 8.097 7.647 -10.915 1.00 95.75 99 ALA A O 1
ATOM 807 N N . LEU A 1 100 ? 9.528 7.279 -9.221 1.00 96.50 100 LEU A N 1
ATOM 808 C CA . LEU A 1 100 ? 10.250 6.199 -9.894 1.00 96.50 100 LEU A CA 1
ATOM 809 C C . LEU A 1 100 ? 9.343 4.994 -10.181 1.00 96.50 100 LEU A C 1
ATOM 811 O O . LEU A 1 100 ? 9.339 4.479 -11.296 1.00 96.50 100 LEU A O 1
ATOM 815 N N . VAL A 1 101 ? 8.523 4.563 -9.216 1.00 95.50 101 VAL A N 1
ATOM 816 C CA . VAL A 1 101 ? 7.550 3.478 -9.440 1.00 95.50 101 VAL A CA 1
ATOM 817 C C . VAL A 1 101 ? 6.566 3.850 -10.553 1.00 95.50 101 VAL A C 1
ATOM 819 O O . VAL A 1 101 ? 6.229 3.001 -11.384 1.00 95.50 101 VAL A O 1
ATOM 822 N N . PHE A 1 102 ? 6.124 5.111 -10.607 1.00 94.62 102 PHE A N 1
ATOM 823 C CA . PHE A 1 102 ? 5.270 5.600 -11.685 1.00 94.62 102 PHE A CA 1
ATOM 824 C C . PHE A 1 102 ? 5.990 5.643 -13.037 1.00 94.62 102 PHE A C 1
ATOM 826 O O . PHE A 1 102 ? 5.378 5.279 -14.034 1.00 94.62 102 PHE A O 1
ATOM 833 N N . ALA A 1 103 ? 7.285 5.948 -13.094 1.00 96.00 103 ALA A N 1
ATOM 834 C CA . ALA A 1 103 ? 8.054 5.920 -14.342 1.00 96.00 103 ALA A CA 1
ATOM 835 C C . ALA A 1 103 ? 8.129 4.518 -14.990 1.00 96.00 103 ALA A C 1
ATOM 837 O O . ALA A 1 103 ? 8.312 4.401 -16.198 1.00 96.00 103 ALA A O 1
ATOM 838 N N . PHE A 1 104 ? 7.923 3.445 -14.220 1.00 95.69 104 PHE A N 1
ATOM 839 C CA . PHE A 1 104 ? 8.031 2.054 -14.679 1.00 95.69 104 PHE A CA 1
ATOM 840 C C . PHE A 1 104 ? 6.679 1.455 -15.140 1.00 95.69 104 PHE A C 1
ATOM 842 O O . PHE A 1 104 ? 6.407 0.273 -14.918 1.00 95.69 104 PHE A O 1
ATOM 849 N N . GLN A 1 105 ? 5.781 2.234 -15.765 1.00 90.50 105 GLN A N 1
ATOM 850 C CA . GLN A 1 105 ? 4.449 1.722 -16.157 1.00 90.50 105 GLN A CA 1
ATOM 851 C C . GLN A 1 105 ? 4.470 0.669 -17.274 1.00 90.50 105 GLN A C 1
ATOM 853 O O . GLN A 1 105 ? 3.546 -0.147 -17.325 1.00 90.50 105 GLN A O 1
ATOM 858 N N . ALA A 1 106 ? 5.497 0.665 -18.128 1.00 95.69 106 ALA A N 1
ATOM 859 C CA . ALA A 1 106 ? 5.595 -0.261 -19.255 1.00 95.69 106 ALA A CA 1
ATOM 860 C C . ALA A 1 106 ? 5.436 -1.732 -18.797 1.00 95.69 106 ALA A C 1
ATOM 862 O O . ALA A 1 106 ? 5.982 -2.097 -17.746 1.00 95.69 106 ALA A O 1
ATOM 863 N N . PRO A 1 107 ? 4.676 -2.578 -19.522 1.00 95.69 107 PRO A N 1
ATOM 864 C CA . PRO A 1 107 ? 4.440 -3.970 -19.128 1.00 95.69 107 PRO A CA 1
ATOM 865 C C . PRO A 1 107 ? 5.726 -4.776 -18.900 1.00 95.69 107 PRO A C 1
ATOM 867 O O . PRO A 1 107 ? 5.800 -5.566 -17.961 1.00 95.69 107 PRO A O 1
ATOM 870 N N . GLU A 1 108 ? 6.766 -4.516 -19.690 1.00 95.44 108 GLU A N 1
ATOM 871 C CA . GLU A 1 108 ? 8.075 -5.182 -19.647 1.00 95.44 108 GLU A CA 1
ATOM 872 C C . GLU A 1 108 ? 8.858 -4.868 -18.362 1.00 95.44 108 GLU A C 1
ATOM 874 O O . GLU A 1 108 ? 9.821 -5.557 -18.025 1.00 95.44 108 GLU A O 1
ATOM 879 N N . LEU A 1 109 ? 8.444 -3.823 -17.639 1.00 96.06 109 LEU A N 1
ATOM 880 C CA . LEU A 1 109 ? 9.049 -3.358 -16.394 1.00 96.06 109 LEU A CA 1
ATOM 881 C C . LEU A 1 109 ? 8.255 -3.777 -15.145 1.00 96.06 109 LEU A C 1
ATOM 883 O O . LEU A 1 109 ? 8.585 -3.365 -14.027 1.00 96.06 109 LEU A O 1
ATOM 887 N N . ALA A 1 110 ? 7.190 -4.569 -15.307 1.00 95.38 110 ALA A N 1
ATOM 888 C CA . ALA A 1 110 ? 6.277 -4.914 -14.220 1.00 95.38 110 ALA A CA 1
ATOM 889 C C . ALA A 1 110 ? 6.968 -5.628 -13.049 1.00 95.38 110 ALA A C 1
ATOM 891 O O . ALA A 1 110 ? 6.608 -5.411 -11.892 1.00 95.38 110 ALA A O 1
ATOM 892 N N . ASP A 1 111 ? 7.975 -6.446 -13.323 1.00 95.56 111 ASP A N 1
ATOM 893 C CA . ASP A 1 111 ? 8.705 -7.195 -12.308 1.00 95.56 111 ASP A CA 1
ATOM 894 C C . ASP A 1 111 ? 9.634 -6.308 -11.463 1.00 95.56 111 ASP A C 1
ATOM 896 O O . ASP A 1 111 ? 9.682 -6.462 -10.241 1.00 95.56 111 ASP A O 1
ATOM 900 N N . TYR A 1 112 ? 10.281 -5.308 -12.072 1.00 96.62 112 TYR A N 1
ATOM 901 C CA . TYR A 1 112 ? 10.990 -4.260 -11.333 1.00 96.62 112 TYR A CA 1
ATOM 902 C C . TYR A 1 112 ? 10.030 -3.483 -10.430 1.00 96.62 112 TYR A C 1
ATOM 904 O O . TYR A 1 112 ? 10.322 -3.295 -9.249 1.00 96.62 112 TYR A O 1
ATOM 912 N N . ARG A 1 113 ? 8.842 -3.104 -10.935 1.00 95.12 113 ARG A N 1
ATOM 913 C CA . ARG A 1 113 ? 7.832 -2.440 -10.094 1.00 95.12 113 ARG A CA 1
ATOM 914 C C . ARG A 1 113 ? 7.443 -3.292 -8.893 1.00 95.12 113 ARG A C 1
ATOM 916 O O . ARG A 1 113 ? 7.365 -2.761 -7.793 1.00 95.12 113 ARG A O 1
ATOM 923 N N . VAL A 1 114 ? 7.184 -4.588 -9.079 1.00 94.56 114 VAL A N 1
ATOM 924 C CA . VAL A 1 114 ? 6.819 -5.489 -7.971 1.00 94.56 114 VAL A CA 1
ATOM 925 C C . VAL A 1 114 ? 7.916 -5.513 -6.906 1.00 94.56 114 VAL A C 1
ATOM 927 O O . VAL A 1 114 ? 7.613 -5.435 -5.715 1.00 94.56 114 VAL A O 1
ATOM 930 N N . ARG A 1 115 ? 9.188 -5.544 -7.316 1.00 95.88 115 ARG A N 1
ATOM 931 C CA . ARG A 1 115 ? 10.327 -5.495 -6.389 1.00 95.88 115 ARG A CA 1
ATOM 932 C C . ARG A 1 115 ? 10.432 -4.167 -5.651 1.00 95.88 115 ARG A C 1
ATOM 934 O O . ARG A 1 115 ? 10.606 -4.181 -4.435 1.00 95.88 115 ARG A O 1
ATOM 941 N N . PHE A 1 116 ? 10.264 -3.043 -6.349 1.00 96.44 116 PHE A N 1
ATOM 942 C CA . PHE A 1 116 ? 10.247 -1.721 -5.720 1.00 96.44 116 PHE A CA 1
ATOM 943 C C . PHE A 1 116 ? 9.121 -1.606 -4.695 1.00 96.44 116 PHE A C 1
ATOM 945 O O . PHE A 1 116 ? 9.368 -1.198 -3.565 1.00 96.44 116 PHE A O 1
ATOM 952 N N . LEU A 1 117 ? 7.904 -2.024 -5.064 1.00 93.88 117 LEU A N 1
ATOM 953 C CA . LEU A 1 117 ? 6.747 -2.022 -4.167 1.00 93.88 117 LEU A CA 1
ATOM 954 C C . LEU A 1 117 ? 7.018 -2.844 -2.905 1.00 93.88 117 LEU A C 1
ATOM 956 O O . LEU A 1 117 ? 6.740 -2.369 -1.811 1.00 93.88 117 LEU A O 1
ATOM 960 N N . ARG A 1 118 ? 7.607 -4.038 -3.047 1.00 94.19 118 ARG A N 1
ATOM 961 C CA . ARG A 1 118 ? 7.970 -4.879 -1.902 1.00 94.19 118 ARG A CA 1
ATOM 962 C C . ARG A 1 118 ? 8.976 -4.184 -0.981 1.00 94.19 118 ARG A C 1
ATOM 964 O O . ARG A 1 118 ? 8.740 -4.119 0.217 1.00 94.19 118 ARG A O 1
ATOM 971 N N . LYS A 1 119 ? 10.053 -3.621 -1.535 1.00 95.38 119 LYS A N 1
ATOM 972 C CA . LYS A 1 119 ? 11.087 -2.923 -0.750 1.00 95.38 119 LYS A CA 1
ATOM 973 C C . LYS A 1 119 ? 10.507 -1.723 0.013 1.00 95.38 119 LYS A C 1
ATOM 975 O O . LYS A 1 119 ? 10.815 -1.518 1.180 1.00 95.38 119 LYS A O 1
ATOM 980 N N . LEU A 1 120 ? 9.612 -0.974 -0.632 1.00 94.56 120 LEU A N 1
ATOM 981 C CA . LEU A 1 120 ? 8.930 0.189 -0.050 1.00 94.56 120 LEU A CA 1
ATOM 982 C C . LEU A 1 120 ? 7.874 -0.184 1.001 1.00 94.56 120 LEU A C 1
ATOM 984 O O . LEU A 1 120 ? 7.556 0.637 1.861 1.00 94.56 120 LEU A O 1
ATOM 988 N N . ASP A 1 121 ? 7.320 -1.396 0.928 1.00 91.19 121 ASP A N 1
ATOM 989 C CA . ASP A 1 121 ? 6.435 -1.949 1.955 1.00 91.19 121 ASP A CA 1
ATOM 990 C C . ASP A 1 121 ? 7.221 -2.477 3.171 1.00 91.19 121 ASP A C 1
ATOM 992 O O . ASP A 1 121 ? 6.688 -2.455 4.281 1.00 91.19 121 ASP A O 1
ATOM 996 N N . GLU A 1 122 ? 8.463 -2.932 2.972 1.00 91.88 122 GLU A N 1
ATOM 997 C CA . GLU A 1 122 ? 9.357 -3.445 4.022 1.00 91.88 122 GLU A CA 1
ATOM 998 C C . GLU A 1 122 ? 10.027 -2.325 4.831 1.00 91.88 122 GLU A C 1
ATOM 1000 O O . GLU A 1 122 ? 10.070 -2.405 6.059 1.00 91.88 122 GLU A O 1
ATOM 1005 N N . ASP A 1 123 ? 10.526 -1.278 4.166 1.00 92.56 123 ASP A N 1
ATOM 1006 C CA . ASP A 1 123 ? 11.188 -0.151 4.824 1.00 92.56 123 ASP A CA 1
ATOM 1007 C C . ASP A 1 123 ? 10.661 1.194 4.316 1.00 92.56 123 ASP A C 1
ATOM 1009 O O . ASP A 1 123 ? 10.948 1.638 3.200 1.00 92.56 123 ASP A O 1
ATOM 1013 N N . GLU A 1 124 ? 9.948 1.905 5.191 1.00 86.56 124 GLU A N 1
ATOM 1014 C CA . GLU A 1 124 ? 9.462 3.249 4.898 1.00 86.56 124 GLU A CA 1
ATOM 1015 C C . GLU A 1 124 ? 10.606 4.242 4.652 1.00 86.56 124 GLU A C 1
ATOM 1017 O O . GLU A 1 124 ? 10.361 5.279 4.035 1.00 86.56 124 GLU A O 1
ATOM 1022 N N . ARG A 1 125 ? 11.838 3.972 5.118 1.00 93.38 125 ARG A N 1
ATOM 1023 C CA . ARG A 1 125 ? 13.044 4.801 4.931 1.00 93.38 125 ARG A CA 1
ATOM 1024 C C . ARG A 1 125 ? 13.789 4.569 3.618 1.00 93.38 125 ARG A C 1
ATOM 1026 O O . ARG A 1 125 ? 14.703 5.338 3.338 1.00 93.38 125 ARG A O 1
ATOM 1033 N N . THR A 1 126 ? 13.331 3.627 2.795 1.00 96.12 126 THR A N 1
ATOM 1034 C CA . THR A 1 126 ? 13.861 3.384 1.447 1.00 96.12 126 THR A CA 1
ATOM 1035 C C . THR A 1 126 ? 13.996 4.686 0.651 1.00 96.12 126 THR A C 1
ATOM 1037 O O . THR A 1 126 ? 13.082 5.521 0.630 1.00 96.12 126 THR A O 1
ATOM 1040 N N . THR A 1 127 ? 15.139 4.836 -0.014 1.00 97.62 127 THR A N 1
ATOM 1041 C CA . THR A 1 127 ? 15.467 5.965 -0.892 1.00 97.62 127 THR A CA 1
ATOM 1042 C C . THR A 1 127 ? 15.411 5.566 -2.366 1.00 97.62 127 THR A C 1
ATOM 1044 O O . THR A 1 127 ? 15.375 4.385 -2.715 1.00 97.62 127 THR A O 1
ATOM 1047 N N . VAL A 1 128 ? 15.437 6.552 -3.265 1.00 97.56 128 VAL A N 1
ATOM 1048 C CA . VAL A 1 128 ? 15.480 6.278 -4.709 1.00 97.56 128 VAL A CA 1
ATOM 1049 C C . VAL A 1 128 ? 16.766 5.539 -5.110 1.00 97.56 128 VAL A C 1
ATOM 1051 O O . VAL A 1 128 ? 16.725 4.664 -5.975 1.00 97.56 128 VAL A O 1
ATOM 1054 N N . ASP A 1 129 ? 17.879 5.795 -4.416 1.00 98.06 129 ASP A N 1
ATOM 1055 C CA . ASP A 1 129 ? 19.151 5.095 -4.624 1.00 98.06 129 ASP A CA 1
ATOM 1056 C C . ASP A 1 129 ? 19.068 3.617 -4.224 1.00 98.06 129 ASP A C 1
ATOM 1058 O O . ASP A 1 129 ? 19.646 2.755 -4.889 1.00 98.06 129 ASP A O 1
ATOM 1062 N N . ASP A 1 130 ? 18.316 3.288 -3.168 1.00 98.06 130 ASP A N 1
ATOM 1063 C CA . ASP A 1 130 ? 18.041 1.895 -2.799 1.00 98.06 130 ASP A CA 1
ATOM 1064 C C . ASP A 1 130 ? 17.272 1.156 -3.897 1.00 98.06 130 ASP A C 1
ATOM 1066 O O . ASP A 1 130 ? 17.542 -0.019 -4.163 1.00 98.06 130 ASP A O 1
ATOM 1070 N N . LEU A 1 131 ? 16.327 1.837 -4.549 1.00 97.88 131 LEU A N 1
ATOM 1071 C CA . LEU A 1 131 ? 15.578 1.280 -5.675 1.00 97.88 131 LEU A CA 1
ATOM 1072 C C . LEU A 1 131 ? 16.454 1.142 -6.923 1.00 97.88 131 LEU A C 1
ATOM 1074 O O . LEU A 1 131 ? 16.362 0.133 -7.619 1.00 97.88 131 LEU A O 1
ATOM 1078 N N . ALA A 1 132 ? 17.349 2.096 -7.185 1.00 98.06 132 ALA A N 1
ATOM 1079 C CA . ALA A 1 132 ? 18.329 1.980 -8.262 1.00 98.06 132 ALA A CA 1
ATOM 1080 C C . ALA A 1 132 ? 19.269 0.781 -8.039 1.00 98.06 132 ALA A C 1
ATOM 1082 O O . ALA A 1 132 ? 19.509 -0.002 -8.959 1.00 98.06 132 ALA A O 1
ATOM 1083 N N . ARG A 1 133 ? 19.738 0.565 -6.802 1.00 98.12 133 ARG A N 1
ATOM 1084 C CA . ARG A 1 133 ? 20.501 -0.640 -6.436 1.00 98.12 133 ARG A CA 1
ATOM 1085 C C . ARG A 1 133 ? 19.701 -1.920 -6.678 1.00 98.12 133 ARG A C 1
ATOM 1087 O O . ARG A 1 133 ? 20.233 -2.857 -7.269 1.00 98.12 133 ARG A O 1
ATOM 1094 N N . GLU A 1 134 ? 18.429 -1.953 -6.276 1.00 97.50 134 GLU A N 1
ATOM 1095 C CA . GLU A 1 134 ? 17.535 -3.095 -6.526 1.00 97.50 134 GLU A CA 1
ATOM 1096 C C . GLU A 1 134 ? 17.363 -3.366 -8.030 1.00 97.50 134 GLU A C 1
ATOM 1098 O O . GLU A 1 134 ? 17.403 -4.517 -8.464 1.00 97.50 134 GLU A O 1
ATOM 1103 N N . TYR A 1 135 ? 17.222 -2.311 -8.838 1.00 97.88 135 TYR A N 1
ATOM 1104 C CA . TYR A 1 135 ? 17.152 -2.413 -10.294 1.00 97.88 135 TYR A CA 1
ATOM 1105 C C . TYR A 1 135 ? 18.409 -3.061 -10.874 1.00 97.88 135 TYR A C 1
ATOM 1107 O O . TYR A 1 135 ? 18.306 -4.028 -11.628 1.00 97.88 135 TYR A O 1
ATOM 1115 N N . HIS A 1 136 ? 19.592 -2.561 -10.508 1.00 97.62 136 HIS A N 1
ATOM 1116 C CA . HIS A 1 136 ? 20.857 -3.095 -11.008 1.00 97.62 136 HIS A CA 1
ATOM 1117 C C . HIS A 1 136 ? 21.083 -4.545 -10.575 1.00 97.62 136 HIS A C 1
ATOM 1119 O O . HIS A 1 136 ? 21.456 -5.370 -11.408 1.00 97.62 136 HIS A O 1
ATOM 1125 N N . ALA A 1 137 ? 20.791 -4.874 -9.314 1.00 96.69 137 ALA A N 1
ATOM 1126 C CA . ALA A 1 137 ? 20.886 -6.240 -8.812 1.00 96.69 137 ALA A CA 1
ATOM 1127 C C . ALA A 1 137 ? 19.974 -7.191 -9.601 1.00 96.69 137 ALA A C 1
ATOM 1129 O O . ALA A 1 137 ? 20.411 -8.249 -10.050 1.00 96.69 137 ALA A O 1
ATOM 1130 N N . TRP A 1 138 ? 18.718 -6.801 -9.833 1.00 95.75 138 TRP A N 1
ATOM 1131 C CA . TRP A 1 138 ? 17.780 -7.645 -10.569 1.00 95.75 138 TRP A CA 1
ATOM 1132 C C . TRP A 1 138 ? 18.106 -7.755 -12.059 1.00 95.75 138 TRP A C 1
ATOM 1134 O O . TRP A 1 138 ? 17.934 -8.819 -12.653 1.00 95.75 138 TRP A O 1
ATOM 1144 N N . LYS A 1 139 ? 18.622 -6.680 -12.657 1.00 95.62 139 LYS A N 1
ATOM 1145 C CA . LYS A 1 139 ? 19.106 -6.706 -14.034 1.00 95.62 139 LYS A CA 1
ATOM 1146 C C . LYS A 1 139 ? 20.257 -7.702 -14.196 1.00 95.62 139 LYS A C 1
ATOM 1148 O O . LYS A 1 139 ? 20.198 -8.511 -15.114 1.00 95.62 139 LYS A O 1
ATOM 1153 N N . SER A 1 140 ? 21.225 -7.702 -13.275 1.00 95.50 140 SER A N 1
ATOM 1154 C CA . SER A 1 140 ? 22.320 -8.684 -13.273 1.00 95.50 140 SER A CA 1
ATOM 1155 C C . SER A 1 140 ? 21.785 -10.114 -13.237 1.00 95.50 140 SER A C 1
ATOM 1157 O O . SER A 1 140 ? 22.144 -10.918 -14.084 1.00 95.50 140 SER A O 1
ATOM 1159 N N . VAL A 1 141 ? 20.842 -10.407 -12.332 1.00 95.00 141 VAL A N 1
ATOM 1160 C CA . VAL A 1 141 ? 20.243 -11.750 -12.226 1.00 95.00 141 VAL A CA 1
ATOM 1161 C C . VAL A 1 141 ? 19.561 -12.180 -13.528 1.00 95.00 141 VAL A C 1
ATOM 1163 O O . VAL A 1 141 ? 19.665 -13.340 -13.928 1.00 95.00 141 VAL A O 1
ATOM 1166 N N . LYS A 1 142 ? 18.862 -11.266 -14.210 1.00 93.12 142 LYS A N 1
ATOM 1167 C CA . LYS A 1 142 ? 18.250 -11.555 -15.514 1.00 93.12 142 LYS A CA 1
ATOM 1168 C C . LYS A 1 142 ? 19.286 -11.846 -16.590 1.00 93.12 142 LYS A C 1
ATOM 1170 O O . LYS A 1 142 ? 19.065 -12.734 -17.409 1.00 93.12 142 LYS A O 1
ATOM 1175 N N . ASP A 1 143 ? 20.366 -11.078 -16.621 1.00 93.38 143 ASP A N 1
ATOM 1176 C CA . ASP A 1 143 ? 21.420 -11.253 -17.615 1.00 93.38 143 ASP A CA 1
ATOM 1177 C C . ASP A 1 143 ? 22.162 -12.582 -17.382 1.00 93.38 143 ASP A C 1
ATOM 1179 O O . ASP A 1 143 ? 22.325 -13.351 -18.329 1.00 93.38 143 ASP A O 1
ATOM 1183 N N . ASP A 1 144 ? 22.457 -12.933 -16.127 1.00 93.38 144 ASP A N 1
ATOM 1184 C CA . ASP A 1 144 ? 23.027 -14.235 -15.752 1.00 93.38 144 ASP A CA 1
ATOM 1185 C C . ASP A 1 144 ? 22.093 -15.400 -16.118 1.00 93.38 144 ASP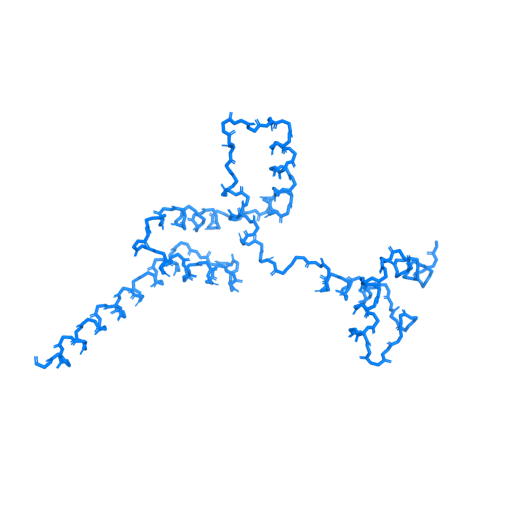 A C 1
ATOM 1187 O O . ASP A 1 144 ? 22.534 -16.419 -16.651 1.00 93.38 144 ASP A O 1
ATOM 1191 N N . SER A 1 145 ? 20.781 -15.241 -15.900 1.00 91.62 145 SER A N 1
ATOM 1192 C CA . SER A 1 145 ? 19.785 -16.267 -16.246 1.00 91.62 145 SER A CA 1
ATOM 1193 C C . SER A 1 145 ? 19.780 -16.571 -17.745 1.00 91.62 145 SER A C 1
ATOM 1195 O O . SER A 1 145 ? 19.768 -17.737 -18.130 1.00 91.62 145 SER A O 1
ATOM 1197 N N . LYS A 1 146 ? 19.882 -15.544 -18.600 1.00 90.69 146 LYS A N 1
ATOM 1198 C CA . LYS A 1 146 ? 19.964 -15.730 -20.060 1.00 90.69 146 LYS A CA 1
ATOM 1199 C C . LYS A 1 146 ? 21.223 -16.484 -20.481 1.00 90.69 146 LYS A C 1
ATOM 1201 O O . LYS A 1 146 ? 21.163 -17.283 -21.411 1.00 90.69 146 LYS A O 1
ATOM 1206 N N . ILE A 1 147 ? 22.357 -16.232 -19.820 1.00 90.25 147 ILE A N 1
ATOM 1207 C CA . ILE A 1 147 ? 23.613 -16.947 -20.095 1.00 90.25 147 ILE A CA 1
ATOM 1208 C C . ILE A 1 147 ? 23.441 -18.436 -19.778 1.00 90.25 147 ILE A C 1
ATOM 1210 O O . ILE A 1 147 ? 23.811 -19.286 -20.586 1.00 90.25 147 ILE A O 1
ATOM 1214 N N . VAL A 1 148 ? 22.838 -18.753 -18.629 1.00 89.62 148 VAL A N 1
ATOM 1215 C CA . VAL A 1 148 ? 22.579 -20.138 -18.207 1.00 89.62 148 VAL A CA 1
ATOM 1216 C C . VAL A 1 148 ? 21.572 -20.832 -19.131 1.00 89.62 148 VAL A C 1
ATOM 1218 O O . VAL A 1 148 ? 21.777 -21.986 -19.497 1.00 89.62 148 VAL A O 1
ATOM 1221 N N . GLU A 1 149 ? 20.505 -20.151 -19.546 1.00 87.81 149 GLU A N 1
ATOM 1222 C CA . GLU A 1 149 ? 19.519 -20.691 -20.495 1.00 87.81 149 GLU A CA 1
ATOM 1223 C C . GLU A 1 149 ? 20.138 -20.977 -21.872 1.00 87.81 149 GLU A C 1
ATOM 1225 O O . GLU A 1 149 ? 19.906 -22.042 -22.448 1.00 87.81 149 GLU A O 1
ATOM 1230 N N . ALA A 1 150 ? 20.979 -20.069 -22.376 1.00 86.44 150 ALA A N 1
ATOM 1231 C CA . ALA A 1 150 ? 21.691 -20.262 -23.636 1.00 86.44 150 ALA A CA 1
ATOM 1232 C C . ALA A 1 150 ? 22.677 -21.440 -23.571 1.00 86.44 150 ALA A C 1
ATOM 1234 O O . ALA A 1 150 ? 22.767 -22.210 -24.521 1.00 86.44 150 ALA A O 1
ATOM 1235 N N . ALA A 1 151 ? 23.378 -21.617 -22.445 1.00 80.81 151 ALA A N 1
ATOM 1236 C CA . ALA A 1 151 ? 24.304 -22.733 -22.243 1.00 80.81 151 ALA A CA 1
ATOM 1237 C C . ALA A 1 151 ? 23.604 -24.103 -22.136 1.00 80.81 151 ALA A C 1
ATOM 1239 O O . ALA A 1 151 ? 24.223 -25.126 -22.417 1.00 80.81 151 ALA A O 1
ATOM 1240 N N . ASN A 1 152 ? 22.329 -24.123 -21.736 1.00 78.88 152 ASN A N 1
ATOM 1241 C CA . ASN A 1 152 ? 21.527 -25.338 -21.562 1.00 78.88 152 ASN A CA 1
ATOM 1242 C C . ASN A 1 152 ? 20.578 -25.625 -22.741 1.00 78.88 152 ASN A C 1
ATOM 1244 O O . ASN A 1 152 ? 19.767 -26.550 -22.660 1.00 78.88 152 ASN A O 1
ATOM 1248 N N . SER A 1 153 ? 20.638 -24.830 -23.812 1.00 62.03 153 SER A N 1
ATOM 1249 C CA . SER A 1 153 ? 19.848 -25.067 -25.023 1.00 62.03 153 SER A CA 1
ATOM 1250 C C . SER A 1 153 ? 20.510 -26.172 -25.872 1.00 62.03 153 SER A C 1
ATOM 1252 O O . SER A 1 153 ? 21.723 -26.097 -26.072 1.00 62.03 153 SER A O 1
ATOM 1254 N N . PRO A 1 154 ? 19.764 -27.206 -26.317 1.00 62.56 154 PRO A N 1
ATOM 1255 C CA . PRO A 1 154 ? 20.303 -28.356 -27.055 1.00 62.56 154 PRO A CA 1
ATOM 1256 C C . PRO A 1 154 ? 20.816 -28.021 -28.460 1.00 62.56 154 PRO A C 1
ATOM 1258 O O . PRO A 1 154 ? 20.301 -27.058 -29.074 1.00 62.56 154 PRO A O 1
#

Organism: Haemonchus contortus (NCBI:txid6289)

Secondary structure (DSSP, 8-state):
--HHHHHHHHHHTS-HHHHHHHHHHHTTS-GGG--HHHHHHHHHHHHS--S-HHHHHHHHHT----TT--HHHHHHHHHHHHHHHTGGG--HHHHHHHHHHHHT-SGGGHHHHHHHHHHHHH-TT--HHHHHHHHHHHHHHHHHHHHHHHHT--

Foldseek 3Di:
DDQLVVQVVVLVPDDPVLNVVLQVVPPPDGSSPDTNVRSVVSSCVVVNDPDALLRLLLVLVVQDDDPPDDPVVSVVVSVVSCVSNPPVPDDPQSVVLSVVLVVQPDPVSVVLSVVSSVVCRVDVPDGVVNSVVVVVVVVVVVVVVVVVVVVPDD

=== Feature glossary ===
The record interleaves many kinds of information about one protein. Here is each kind framed as the question it answers.

Q: What does the local fold look like, residue by residue?
A: The Foldseek 3Di string encodes local tertiary geometry as a 20-letter alphabet — one character per residue — derived from the relative positions of nearby Cα atoms. Unlike the amino-acid sequence, 3Di is a direct function of the 3D structure, so two proteins with the same fold have similar 3Di strings even at low sequence identity.

Q: Which residues are in helices, strands, or loops?
A: The SS8 string is DSSP's per-residue secondary-structure call. α-helix (H) means an i→i+4 H-bond ladder; β-strand (E) means the residue participates in a β-sheet; 3₁₀ (G) and π (I) are tighter and wider helices; T/S are turns/bends; '-' is loop.

Q: How big and how compact is the whole molecule?
A: Radius of gyration (Rg) is the root-mean-square distance of Cα atoms from their centroid — a single number for overall size and compactness. A globular domain of N residues has Rg ≈ 2.2·N^0.38 Å; an extended or disordered chain has a much larger Rg. The Cα contact count is the number of residue pairs whose Cα atoms are within 8 Å and are more than four positions apart in sequence — a standard proxy for tertiary packing density. The bounding box is the smallest axis-aligned box enclosing all Cα atoms.

Q: Where is each backbone atom in 3D?
A: Structure coordinates are given as an mmCIF _atom_site loop: one row per atom with element, residue name, chain id, sequence number, and x/y/z position in Å. Only the four main-chain atoms per residue are included here; side chains are omitted to keep the record compact.

Q: What is the amino-acid chain?
A: Primary structure: the covalent order of the twenty standard amino acids along the backbone. Two proteins with the same sequence will (almost always) fold to the same structure; two with 30% identity often share a fold but not the details.

Q: What if only a Cα trace is available?
A: Three-state secondary structure (P-SEA) collapses the eight DSSP classes into helix (a), strand (b), and coil (c). P-SEA assigns these from Cα geometry alone — distances and angles — without requiring backbone oxygens, so it works on any Cα trace.

Q: What family and function is it annotated with?
A: Database cross-references. InterPro integrates a dozen domain/family signature databases into unified entries with residue-range hits. GO terms attach function/process/location labels with evidence codes. CATH codes position the fold in a four-level structural taxonomy. Organism is the NCBI-taxonomy species name.

Q: How confident is the AlphaFold model at each residue?
A: pLDDT is the predicted lDDT-Cα score: AlphaFold's confidence that the local environment of each residue (all inter-atomic distances within 15 Å) is correctly placed. It is a per-residue number between 0 and 100, with higher meaning more reliable.

Q: How mobile is each atom in the crystal?
A: B-factor (Debye–Waller factor) reflects atomic displacement in the crystal lattice. It is an experimental observable (units Å²), not a prediction; low values mean the atom is pinned down, high values mean it moves or is heterogeneous across the crystal.

Q: Which residues are buried vs exposed?
A: SASA measures how much of the protein is reachable by solvent. It is computed by rolling a water-sized probe over the atomic surface and summing the exposed area (Å²). Per-residue SASA distinguishes core (buried, low SASA) from surface (exposed, high SASA) residues; total SASA is a whole-molecule size measure.

Q: What do the diagnostic plots show?
A: Plot images: a contact map (which residues are close in 3D, as an N×N binary image), a Ramachandran scatter (backbone torsion angles, revealing secondary-structure composition at a glance), and — for AlphaFold structures — a PAE heatmap (pairwise prediction confidence).

Q: What known structures does this most resemble?
A: The Foldseek neighbor list gives the closest experimentally determined structures in the PDB, ranked by structural alignment. TM-score near 1 means near-identical fold; near 0.3 means only rough topology match. This is how one finds what a novel AlphaFold prediction most resembles in the solved-structure universe.

Q: Are the domains correctly placed relative to each other?
A: Predicted aligned error is AlphaFold's pairwise confidence. Unlike pLDDT (per-residue), PAE is per-residue-pair and captures whether two parts of the structure are correctly placed relative to each other. Units are ångströms of expected positional error.

Q: What do the rendered images show?
A: Structure images are PyMOL renders from six orthogonal camera directions. Cartoon representation draws helices as coils and strands as arrows; sticks shows the backbone as bonds; surface shows the solvent-excluded envelope. Rainbow coloring maps sequence position to hue (blue→red, N→C); chain coloring assigns a distinct color per polypeptide.

Q: What are the backbone torsion angles?
A: φ (phi) and ψ (psi) are the two rotatable backbone dihedrals per residue: φ is the C(i-1)–N–Cα–C torsion, ψ is the N–Cα–C–N(i+1) torsion, both in degrees on (−180°, 180°]. α-helical residues cluster near (−60°, −45°); β-strand residues near (−120°, +130°). A Ramachandran plot is simply a scatter of (φ, ψ) for every residue.